Protein AF-A0A959B8U0-F1 (afdb_monomer_lite)

Secondary structure (DSSP, 8-state):
---EEEEEETTHHHHT-EEEEESSSS---SSSGGGGTT--EEEEEE-

Foldseek 3Di:
DQKKFWKKDCPPPVSVIDIDIDSDQAQQDPRPPPVCRRPTGGPDIHD

pLDDT: mean 92.41, std 4.08, range [75.44, 96.62]

Sequence (47 aa):
EAPIYVQHCPMADDNAGADWLSLDKEIRNPYFGDKMLKCGSVAETIQ

Structure (mmCIF, N/CA/C/O backbone):
data_AF-A0A959B8U0-F1
#
_entry.id   AF-A0A959B8U0-F1
#
loop_
_atom_site.group_PDB
_atom_site.id
_atom_site.type_symbol
_atom_site.label_atom_id
_atom_site.label_alt_id
_atom_site.label_comp_id
_atom_site.label_asym_id
_atom_site.label_entity_id
_atom_site.label_seq_id
_atom_site.pdbx_PDB_ins_code
_atom_site.Cartn_x
_atom_site.Cartn_y
_atom_site.Cartn_z
_atom_site.occupancy
_atom_site.B_iso_or_equiv
_atom_site.auth_seq_id
_atom_site.auth_comp_id
_atom_site.auth_asym_id
_atom_site.auth_atom_id
_atom_site.pdbx_PDB_model_num
ATOM 1 N N . GLU A 1 1 ? -18.398 6.895 12.442 1.00 75.44 1 GLU A N 1
ATOM 2 C CA . GLU A 1 1 ? -18.244 6.680 10.990 1.00 75.44 1 GLU A CA 1
ATOM 3 C C . GLU A 1 1 ? -17.544 5.343 10.726 1.00 75.44 1 GLU A C 1
ATOM 5 O O . GLU A 1 1 ? -17.123 4.698 11.683 1.00 75.44 1 GLU A O 1
ATOM 10 N N . ALA A 1 2 ? -17.464 4.891 9.468 1.00 85.56 2 ALA A N 1
ATOM 11 C CA . ALA A 1 2 ? -16.607 3.764 9.088 1.00 85.56 2 ALA A CA 1
ATOM 12 C C . ALA A 1 2 ? -15.203 4.287 8.722 1.00 85.56 2 ALA A C 1
ATOM 14 O O . ALA A 1 2 ? -15.129 5.304 8.031 1.00 85.56 2 ALA A O 1
ATOM 15 N N . PRO A 1 3 ? -14.112 3.631 9.161 1.00 92.12 3 PRO A N 1
ATOM 16 C CA . PRO A 1 3 ? -12.758 4.098 8.877 1.00 92.12 3 PRO A CA 1
ATOM 17 C C . PRO A 1 3 ? -12.429 4.005 7.381 1.00 92.12 3 PRO A C 1
ATOM 19 O O . PRO A 1 3 ? -12.802 3.036 6.718 1.00 92.12 3 PRO A O 1
ATOM 22 N N . ILE A 1 4 ? -11.690 4.988 6.868 1.00 95.75 4 ILE A N 1
ATOM 23 C CA . ILE A 1 4 ? -11.099 4.965 5.524 1.00 95.75 4 ILE A CA 1
ATOM 24 C C . ILE A 1 4 ? -9.601 4.709 5.672 1.00 95.75 4 ILE A C 1
ATOM 26 O O . ILE A 1 4 ? -8.910 5.384 6.429 1.00 95.75 4 ILE A O 1
ATOM 30 N N . TYR A 1 5 ? -9.086 3.737 4.934 1.00 96.19 5 TYR A N 1
ATOM 31 C CA . TYR A 1 5 ? -7.678 3.372 4.918 1.00 96.19 5 TYR A CA 1
ATOM 32 C C . TYR A 1 5 ? -7.022 3.926 3.660 1.00 96.19 5 TYR A C 1
ATOM 34 O O . TYR A 1 5 ? -7.409 3.571 2.547 1.00 96.19 5 TYR A O 1
ATOM 42 N N . VAL A 1 6 ? -6.003 4.759 3.836 1.00 96.38 6 VAL A N 1
ATOM 43 C CA . VAL A 1 6 ? -5.094 5.135 2.754 1.00 96.38 6 VAL A CA 1
ATOM 44 C C . VAL A 1 6 ? -4.021 4.058 2.689 1.00 96.38 6 VAL A C 1
ATOM 46 O O . VAL A 1 6 ? -3.292 3.835 3.656 1.00 96.38 6 VAL A O 1
ATOM 49 N N . GLN A 1 7 ? -3.958 3.344 1.575 1.00 96.62 7 GLN A N 1
ATOM 50 C CA . GLN A 1 7 ? -2.992 2.282 1.328 1.00 96.62 7 GLN A CA 1
ATOM 51 C C . GLN A 1 7 ? -1.996 2.741 0.260 1.00 96.62 7 GLN A C 1
ATOM 53 O O . GLN A 1 7 ? -2.362 3.485 -0.643 1.00 96.62 7 GLN A O 1
ATOM 58 N N . HIS A 1 8 ? -0.747 2.297 0.370 1.00 95.81 8 HIS A N 1
ATOM 59 C CA . HIS A 1 8 ? 0.371 2.722 -0.465 1.00 95.81 8 HIS A CA 1
ATOM 60 C C . HIS A 1 8 ? 1.071 1.525 -1.109 1.00 95.81 8 HIS A C 1
ATOM 62 O O . HIS A 1 8 ? 1.321 0.502 -0.458 1.00 95.81 8 HIS A O 1
ATOM 68 N N . CYS A 1 9 ? 1.445 1.671 -2.379 1.00 95.81 9 CYS A N 1
ATOM 69 C CA . CYS A 1 9 ? 2.274 0.723 -3.110 1.00 95.81 9 CYS A CA 1
ATOM 70 C C . CYS A 1 9 ? 3.491 1.476 -3.655 1.00 95.81 9 CYS A C 1
ATOM 72 O O . CYS A 1 9 ? 3.317 2.288 -4.561 1.00 95.81 9 CYS A O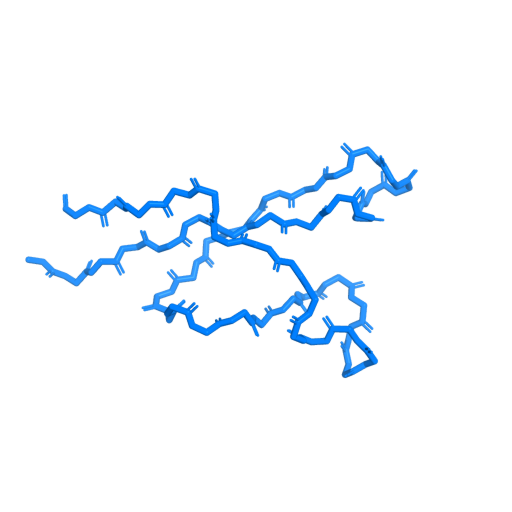 1
ATOM 74 N N . PRO A 1 10 ? 4.717 1.177 -3.185 1.00 94.88 10 PRO A N 1
ATOM 75 C CA . PRO A 1 10 ? 5.922 1.885 -3.622 1.00 94.88 10 PRO A CA 1
ATOM 76 C C . PRO A 1 10 ? 6.342 1.531 -5.054 1.00 94.88 10 PRO A C 1
ATOM 78 O O . PRO A 1 10 ? 7.153 2.227 -5.644 1.00 94.88 10 PRO A O 1
ATOM 81 N N . MET A 1 11 ? 5.814 0.435 -5.608 1.00 94.25 11 MET A N 1
ATOM 82 C CA . MET A 1 11 ? 6.146 -0.041 -6.955 1.00 94.25 11 MET A CA 1
ATOM 83 C C . MET A 1 11 ? 5.185 0.473 -8.030 1.00 94.25 11 MET A C 1
ATOM 85 O O . MET A 1 11 ? 5.443 0.285 -9.217 1.00 94.25 11 MET A O 1
ATOM 89 N N . ALA A 1 12 ? 4.061 1.074 -7.634 1.00 93.69 12 ALA A N 1
ATOM 90 C CA . ALA A 1 12 ? 3.138 1.675 -8.584 1.00 93.69 12 ALA A CA 1
ATOM 91 C C . ALA A 1 12 ? 3.806 2.857 -9.308 1.00 93.69 12 ALA A C 1
ATOM 93 O O . ALA A 1 12 ? 4.776 3.420 -8.800 1.00 93.69 12 ALA A O 1
ATOM 94 N N . ASP A 1 13 ? 3.295 3.196 -10.493 1.00 92.88 13 ASP A N 1
ATOM 95 C CA . ASP A 1 13 ? 3.790 4.307 -11.322 1.00 92.88 13 ASP A CA 1
ATOM 96 C C . ASP A 1 13 ? 5.317 4.262 -11.550 1.00 92.88 13 ASP A C 1
ATOM 98 O O . ASP A 1 13 ? 6.062 5.130 -11.109 1.00 92.88 13 ASP A O 1
ATOM 102 N N . ASP A 1 14 ? 5.812 3.176 -12.160 1.00 92.75 14 ASP A N 1
ATOM 103 C CA . ASP A 1 14 ? 7.248 2.968 -12.439 1.00 92.75 14 ASP A CA 1
ATOM 104 C C . ASP A 1 14 ? 8.173 3.094 -11.200 1.00 92.75 14 ASP A C 1
ATOM 106 O O . ASP A 1 14 ? 9.329 3.510 -11.286 1.00 92.75 14 ASP A O 1
ATOM 110 N N . ASN A 1 15 ? 7.694 2.643 -10.034 1.00 92.38 15 ASN A N 1
ATOM 111 C CA . ASN A 1 15 ? 8.335 2.785 -8.716 1.00 92.38 15 ASN A CA 1
ATOM 112 C C . ASN A 1 15 ? 8.412 4.224 -8.172 1.00 92.38 15 ASN A C 1
ATOM 114 O O . ASN A 1 15 ? 9.180 4.483 -7.242 1.00 92.38 15 ASN A O 1
ATOM 118 N N . ALA A 1 16 ? 7.623 5.158 -8.706 1.00 94.94 16 ALA A N 1
ATOM 119 C CA . ALA A 1 16 ? 7.383 6.446 -8.05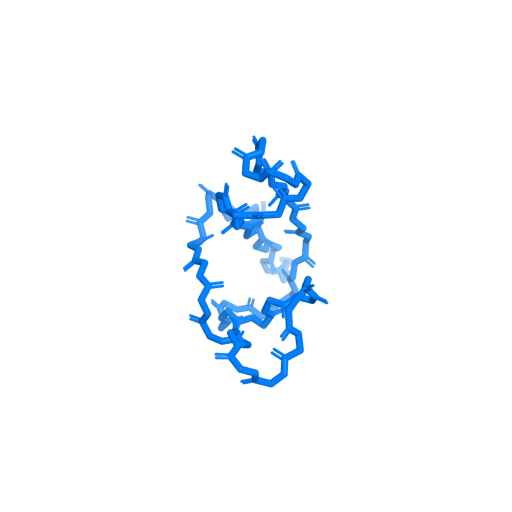4 1.00 94.94 16 ALA A CA 1
ATOM 120 C C . ALA A 1 16 ? 6.492 6.293 -6.807 1.00 94.94 16 ALA A C 1
ATOM 122 O O . ALA A 1 16 ? 6.567 7.097 -5.878 1.00 94.94 16 ALA A O 1
ATOM 123 N N . GLY A 1 17 ? 5.708 5.215 -6.763 1.00 94.19 17 GLY A N 1
ATOM 124 C CA . GLY A 1 17 ? 4.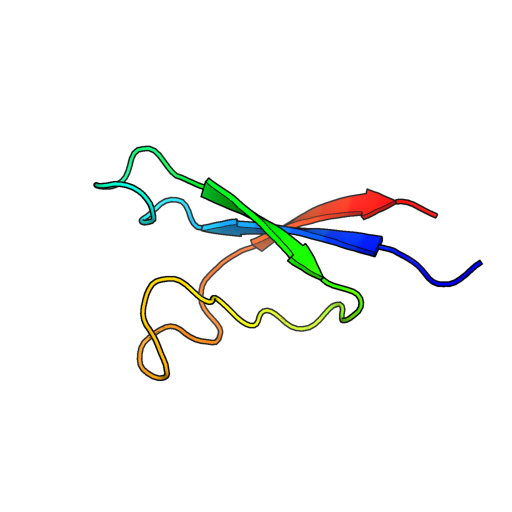763 4.910 -5.706 1.00 94.19 17 GLY A CA 1
ATOM 125 C C . GLY A 1 17 ? 3.404 5.562 -5.943 1.00 94.19 17 GLY A C 1
ATOM 126 O O . GLY A 1 17 ? 3.290 6.608 -6.574 1.00 94.19 17 GLY A O 1
ATOM 127 N N . ALA A 1 18 ? 2.350 4.933 -5.428 1.00 95.38 18 ALA A N 1
ATOM 128 C CA . ALA A 1 18 ? 1.000 5.473 -5.511 1.00 95.38 18 ALA A CA 1
ATOM 129 C C . ALA A 1 18 ? 0.145 5.057 -4.315 1.00 95.38 18 ALA A C 1
ATOM 131 O O . ALA A 1 18 ? 0.270 3.945 -3.787 1.00 95.38 18 ALA A O 1
ATOM 132 N N . ASP A 1 19 ? -0.769 5.950 -3.951 1.00 95.31 19 ASP A N 1
ATOM 133 C CA . ASP A 1 19 ? -1.740 5.760 -2.881 1.00 95.31 19 ASP A CA 1
ATOM 134 C C . ASP A 1 19 ? -3.123 5.432 -3.4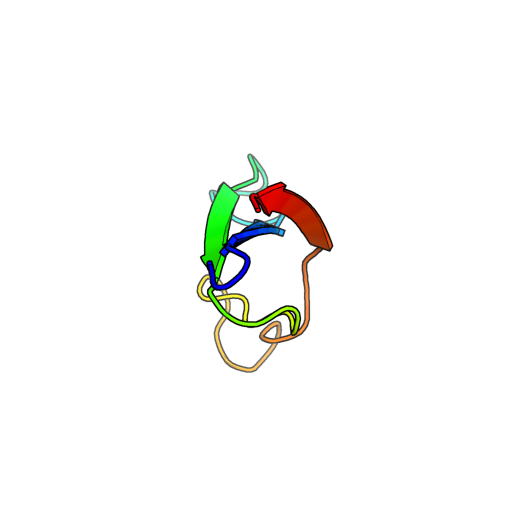42 1.00 95.31 19 ASP A C 1
ATOM 136 O O . ASP A 1 19 ? -3.483 5.834 -4.550 1.00 95.31 19 ASP A O 1
ATOM 140 N N . TRP A 1 20 ? -3.923 4.702 -2.670 1.00 95.12 20 TRP A N 1
ATOM 141 C CA . TRP A 1 20 ? -5.342 4.497 -2.939 1.00 95.12 20 TRP A CA 1
ATOM 142 C C . TRP A 1 20 ? -6.148 4.436 -1.645 1.00 95.12 20 TRP A C 1
ATOM 144 O O . TRP A 1 20 ? -5.622 4.184 -0.562 1.00 95.12 20 TRP A O 1
ATOM 154 N N . LEU A 1 21 ? -7.454 4.658 -1.773 1.00 94.88 21 LEU A N 1
ATOM 155 C CA . LEU A 1 21 ? -8.394 4.594 -0.661 1.00 94.88 21 LEU A CA 1
ATOM 156 C C . LEU A 1 21 ? -9.073 3.226 -0.618 1.00 94.88 21 LEU A C 1
ATOM 158 O O . LEU A 1 21 ? -9.491 2.690 -1.645 1.00 94.88 21 LEU A O 1
ATOM 162 N N . SER A 1 22 ? -9.216 2.687 0.585 1.00 94.12 22 SER A N 1
ATOM 163 C CA . SER A 1 22 ? -9.904 1.432 0.859 1.00 94.12 22 SER A CA 1
ATOM 164 C C . SER A 1 22 ? -10.805 1.581 2.078 1.00 94.12 22 SER A C 1
ATOM 166 O O . SER A 1 22 ? -10.453 2.244 3.048 1.00 94.12 22 SER A O 1
ATOM 168 N N . LEU A 1 23 ? -11.968 0.936 2.045 1.00 94.38 23 LEU A N 1
ATOM 169 C CA . LEU A 1 23 ? -12.838 0.793 3.220 1.00 94.38 23 LEU A CA 1
ATOM 170 C C . LEU A 1 23 ? -12.434 -0.411 4.083 1.00 94.38 23 LEU A C 1
ATOM 172 O O . LEU A 1 23 ? -12.846 -0.533 5.233 1.00 94.38 23 LEU A O 1
ATOM 176 N N . ASP A 1 24 ? -11.598 -1.291 3.534 1.00 92.44 24 ASP A N 1
ATOM 177 C CA . ASP A 1 24 ? -11.058 -2.459 4.209 1.00 92.44 24 ASP A CA 1
ATOM 178 C C . ASP A 1 24 ? -9.625 -2.190 4.681 1.00 92.44 24 ASP A C 1
ATOM 180 O O . ASP A 1 24 ? -8.803 -1.630 3.947 1.00 92.44 24 ASP A O 1
ATOM 184 N N . LYS A 1 25 ? -9.296 -2.668 5.886 1.00 91.06 25 LYS A N 1
ATOM 185 C CA . LYS A 1 25 ? -7.918 -2.667 6.406 1.00 91.06 25 LYS A CA 1
ATOM 186 C C . LYS A 1 25 ? -7.002 -3.616 5.625 1.00 91.06 25 LYS A C 1
ATOM 188 O O . LYS A 1 25 ? -5.783 -3.461 5.642 1.00 91.06 25 LYS A O 1
ATOM 193 N N . GLU A 1 26 ? -7.578 -4.638 5.000 1.00 93.69 26 GLU A N 1
ATOM 194 C CA . GLU A 1 26 ? -6.826 -5.628 4.239 1.00 93.69 26 GLU A CA 1
ATOM 195 C C . GLU A 1 26 ? -6.268 -4.999 2.954 1.00 93.69 26 GLU A C 1
ATOM 197 O O . GLU A 1 26 ? -6.972 -4.267 2.253 1.00 93.69 26 GLU A O 1
ATOM 202 N N . ILE A 1 27 ? -4.994 -5.269 2.651 1.00 93.25 27 ILE A N 1
ATOM 203 C CA . ILE A 1 27 ? -4.361 -4.748 1.438 1.00 93.25 27 ILE A CA 1
ATOM 204 C C . ILE A 1 27 ? -4.959 -5.462 0.226 1.00 93.25 27 ILE A C 1
ATOM 206 O O . ILE A 1 27 ? -4.891 -6.690 0.130 1.00 93.25 27 ILE A O 1
ATOM 210 N N . ARG A 1 28 ? -5.526 -4.677 -0.693 1.00 93.06 28 ARG A N 1
ATOM 211 C CA . ARG A 1 28 ? -6.011 -5.125 -2.006 1.00 93.06 28 ARG A CA 1
ATOM 212 C C . ARG A 1 28 ? -5.449 -4.209 -3.081 1.00 93.06 28 ARG A C 1
ATOM 214 O O . ARG A 1 28 ? -6.124 -3.307 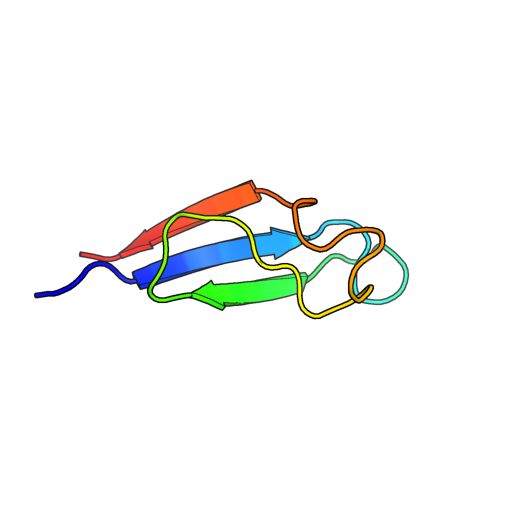-3.563 1.00 93.06 28 ARG A O 1
ATOM 221 N N . ASN A 1 29 ? -4.179 -4.425 -3.397 1.00 93.44 29 ASN A N 1
ATOM 222 C CA . ASN A 1 29 ? -3.415 -3.627 -4.342 1.00 93.44 29 ASN A CA 1
ATOM 223 C C . ASN A 1 29 ? -4.018 -3.718 -5.759 1.00 93.44 29 ASN A C 1
ATOM 225 O O . ASN A 1 29 ? -4.019 -4.807 -6.343 1.00 93.44 29 ASN A O 1
ATOM 229 N N . PRO A 1 30 ? -4.494 -2.598 -6.333 1.00 91.88 30 PRO A N 1
ATOM 230 C CA . PRO A 1 30 ? -5.115 -2.590 -7.655 1.00 91.88 30 PRO A CA 1
ATOM 231 C C . PRO A 1 30 ? -4.106 -2.576 -8.818 1.00 91.88 30 PRO A C 1
ATOM 233 O O . PRO A 1 30 ? -4.493 -2.819 -9.957 1.00 91.88 30 PRO A O 1
ATOM 236 N N . TYR A 1 31 ? -2.823 -2.302 -8.567 1.00 87.81 31 TYR A N 1
ATOM 237 C CA . TYR A 1 31 ? -1.844 -1.967 -9.609 1.00 87.81 31 TYR A CA 1
ATOM 238 C C . TYR A 1 31 ? -1.237 -3.178 -10.330 1.00 87.81 31 TYR A C 1
ATOM 240 O O . TYR A 1 31 ? -0.798 -3.064 -11.470 1.00 87.81 31 TYR A O 1
ATOM 248 N N . PHE A 1 32 ? -1.218 -4.349 -9.693 1.00 87.44 32 PHE A N 1
ATOM 249 C CA . PHE A 1 32 ? -0.458 -5.518 -10.170 1.00 87.44 32 PHE A CA 1
ATOM 250 C C . PHE A 1 32 ? -1.284 -6.816 -10.209 1.00 87.44 32 PHE A C 1
ATOM 252 O O . PHE A 1 32 ? -0.735 -7.915 -10.358 1.00 87.44 32 PHE A O 1
ATOM 259 N N . GLY A 1 33 ? -2.609 -6.697 -10.076 1.00 85.25 33 GLY A N 1
ATOM 260 C CA . GLY A 1 33 ? -3.538 -7.825 -10.054 1.00 85.25 33 GLY A CA 1
ATOM 261 C C . GLY A 1 33 ? -3.221 -8.849 -8.958 1.00 85.25 33 GLY A C 1
ATOM 262 O O . GLY A 1 33 ? -2.607 -8.542 -7.935 1.00 85.25 33 GLY A O 1
ATOM 263 N N . ASP A 1 34 ? -3.603 -10.105 -9.192 1.00 87.56 34 ASP A N 1
ATOM 264 C CA . ASP A 1 34 ? -3.542 -11.165 -8.175 1.00 87.56 34 ASP A CA 1
ATOM 265 C C . ASP A 1 34 ? -2.127 -11.460 -7.658 1.00 87.56 34 ASP A C 1
ATOM 267 O O . ASP A 1 34 ? -1.952 -11.897 -6.520 1.00 87.56 34 ASP A O 1
ATOM 271 N N . LYS A 1 35 ? -1.093 -11.189 -8.466 1.00 85.56 35 LYS A N 1
ATOM 272 C CA . LYS A 1 35 ? 0.307 -11.483 -8.117 1.00 85.56 35 LYS A CA 1
ATOM 273 C C . LYS A 1 35 ? 0.819 -10.662 -6.937 1.00 85.56 35 LYS A C 1
ATOM 275 O O . LYS A 1 35 ? 1.725 -11.105 -6.239 1.00 85.56 35 LYS A O 1
ATOM 280 N N . MET A 1 36 ? 0.259 -9.476 -6.727 1.00 89.00 36 MET A N 1
ATOM 281 C CA . MET A 1 36 ? 0.672 -8.553 -5.671 1.00 89.00 36 MET A CA 1
ATOM 282 C C . MET A 1 36 ? -0.532 -7.979 -4.929 1.00 89.00 36 MET A C 1
ATOM 284 O O . MET A 1 36 ? -0.404 -6.956 -4.267 1.00 89.00 36 MET A O 1
ATOM 288 N N . LEU A 1 37 ? -1.682 -8.655 -4.978 1.00 89.25 37 LEU A N 1
ATOM 289 C CA . LEU A 1 37 ? -2.926 -8.192 -4.362 1.00 89.25 37 LEU A CA 1
ATOM 290 C C . LEU A 1 37 ? -2.751 -7.844 -2.877 1.00 89.25 37 LEU A C 1
ATOM 292 O O . LEU A 1 37 ? -3.366 -6.908 -2.392 1.00 89.25 37 LEU A O 1
ATOM 296 N N . LYS A 1 38 ? -1.869 -8.554 -2.166 1.00 91.62 38 LYS A N 1
ATOM 297 C CA . LYS A 1 38 ? -1.570 -8.330 -0.741 1.00 91.62 38 LYS A CA 1
ATOM 298 C C . LYS A 1 38 ? -0.309 -7.492 -0.488 1.00 91.62 38 LYS A C 1
ATOM 300 O O . LYS A 1 38 ? 0.142 -7.402 0.649 1.00 91.62 38 LYS A O 1
ATOM 305 N N . CYS A 1 39 ? 0.302 -6.939 -1.532 1.00 92.12 39 CYS A N 1
ATOM 306 C CA . CYS A 1 39 ? 1.537 -6.169 -1.447 1.00 92.12 39 CYS A CA 1
ATOM 307 C C . CYS A 1 39 ? 1.225 -4.677 -1.313 1.00 92.12 39 CYS A C 1
ATOM 309 O O . CYS A 1 39 ? 0.524 -4.113 -2.146 1.00 92.12 39 CYS A O 1
ATOM 311 N N . GLY A 1 40 ? 1.761 -4.036 -0.284 1.00 92.62 40 GLY A N 1
ATOM 312 C CA . GLY A 1 40 ? 1.496 -2.638 0.039 1.00 92.62 40 GLY A CA 1
ATOM 313 C C . GLY A 1 40 ? 1.393 -2.455 1.546 1.00 92.62 40 GLY A C 1
ATOM 314 O O . GLY A 1 40 ? 1.510 -3.419 2.306 1.00 92.62 40 GLY A O 1
ATOM 315 N N . SER A 1 41 ? 1.165 -1.219 1.967 1.00 95.44 41 SER A N 1
ATOM 316 C CA . SER A 1 41 ? 1.105 -0.846 3.382 1.00 95.44 41 SER A CA 1
ATOM 317 C C . SER A 1 41 ? -0.038 0.127 3.626 1.00 95.44 41 SER A C 1
ATOM 319 O O . SER A 1 41 ? -0.354 0.931 2.758 1.00 95.44 41 SER A O 1
ATOM 321 N N . VAL A 1 42 ? -0.648 0.089 4.811 1.00 95.81 42 VAL A N 1
ATOM 322 C CA . VAL A 1 42 ? -1.574 1.149 5.236 1.00 95.81 42 VAL A CA 1
ATOM 323 C C . VAL A 1 42 ? -0.728 2.356 5.635 1.00 95.81 42 VAL A C 1
ATOM 325 O O . VAL A 1 42 ? 0.032 2.272 6.599 1.00 95.81 42 VAL A O 1
ATOM 328 N N . ALA A 1 43 ? -0.830 3.441 4.875 1.00 95.25 43 ALA A N 1
ATOM 329 C CA . ALA A 1 43 ? -0.139 4.697 5.140 1.00 95.25 43 ALA A CA 1
ATOM 330 C C . ALA A 1 43 ? -0.881 5.522 6.198 1.00 95.25 43 ALA A C 1
ATOM 332 O O . ALA A 1 43 ? -0.263 6.045 7.121 1.00 95.25 43 ALA 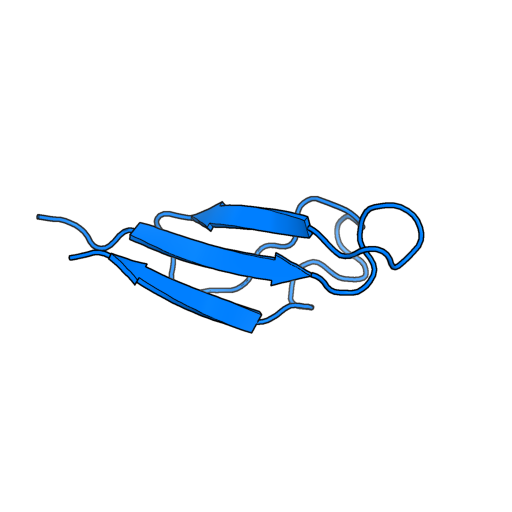A O 1
ATOM 333 N N . GLU A 1 44 ? -2.211 5.585 6.101 1.00 95.69 44 GLU A N 1
ATOM 334 C CA . GLU A 1 44 ? -3.043 6.376 7.005 1.00 95.69 44 GLU A CA 1
ATOM 335 C C . GLU A 1 44 ? -4.394 5.695 7.265 1.00 95.69 44 GLU A C 1
ATOM 337 O O . GLU A 1 44 ? -4.898 4.919 6.451 1.00 95.69 44 GLU A O 1
ATOM 342 N N . THR A 1 45 ? -4.982 5.953 8.433 1.00 95.50 45 THR A N 1
ATOM 343 C CA . THR A 1 45 ? -6.364 5.574 8.758 1.00 95.50 45 THR A CA 1
ATOM 344 C C . THR A 1 45 ? -7.117 6.824 9.182 1.00 95.50 45 THR A C 1
ATOM 346 O O . THR A 1 45 ? -6.793 7.426 10.202 1.00 95.50 45 THR A O 1
ATOM 349 N N . ILE A 1 46 ? -8.124 7.185 8.400 1.00 94.56 46 ILE A N 1
ATOM 350 C CA . ILE A 1 46 ? -9.003 8.326 8.624 1.00 94.56 46 ILE A CA 1
ATOM 351 C C . ILE A 1 46 ? -10.244 7.804 9.360 1.00 94.56 46 ILE A C 1
ATOM 353 O O . ILE A 1 46 ? -10.840 6.811 8.931 1.00 94.56 46 ILE A O 1
ATOM 357 N N . GLN A 1 47 ? -10.603 8.440 10.477 1.00 84.94 47 GLN A N 1
ATOM 358 C CA . GLN A 1 47 ? -11.788 8.131 11.289 1.00 84.94 47 GLN A CA 1
ATOM 359 C C . GLN A 1 47 ? -12.720 9.329 11.371 1.00 84.94 47 GLN A C 1
ATOM 361 O O . GLN A 1 47 ? -12.195 10.459 11.486 1.00 84.94 47 GLN A O 1
#

Radius of gyration: 10.47 Å; chains: 1; bounding box: 27×20×24 Å